Protein AF-A0A0G0SGI6-F1 (afdb_monomer)

Solvent-accessible surface area (backbone atoms only — not comparable to full-atom values): 6645 Å² total; per-residue (Å²): 65,41,88,86,46,52,94,38,41,39,74,42,66,44,71,66,98,74,86,53,69,71,40,43,33,31,28,47,50,97,86,69,44,83,48,65,32,27,25,73,39,76,48,82,52,95,94,36,56,29,28,36,35,28,40,70,64,49,91,60,70,52,91,62,71,43,45,60,88,39,50,63,17,37,62,79,46,77,42,78,56,51,35,47,56,58,53,40,48,71,34,74,69,36,39,51,48,66,54,50,52,60,52,51,52,52,54,50,53,52,53,52,51,65,74,75,106

pLDDT: mean 90.27, std 7.13, range [62.47, 96.94]

Organism: NCBI:txid1618450

Sequence (117 aa):
MEPAIMTGDIIITRPNNKYMVNDVITFKNEENRTVTHRIIESFQKDNLTNFNTKGDANRSEDSDSISINQVIGKVVLVIPKLGFLVAFSKSPPGLILLVLFPAALFILDEIFKIKNA

InterPro domains:
  IPR001733 Peptidase S26B [PTHR10806] (1-107)
  IPR001733 Peptidase S26B [TIGR02228] (1-111)
  IPR019533 Peptidase S26 [cd06530] (1-75)
  IPR036286 LexA/Signal peptidase-like superfamily [SSF51306] (1-81)

Nearest PDB structures (foldseek):
  5j26-assembly1_A  TM=7.223E-01  e=6.411E-02  Homo sapiens
  5in1-assembly1_B  TM=7.435E-01  e=1.451E-01  Oryza sativa
  6my0-assembly2_B  TM=6.265E-01  e=1.451E-01  Homo sapiens
  6bph-assembly1_A-2  TM=7.096E-01  e=4.150E-01  Homo sapiens
  4qqg-assembly2_B  TM=7.145E-01  e=5.890E-01  Homo sapiens

Secondary structure (DSSP, 8-state):
-TTTS-TT-EEEEE--S---TT-EEEEE-TT--EEEEEEEEEEEETTEEEEEEE-TT-SSPPSSPEEGGGEEEEEEEEETTHHHHHHHHTSHHHHHHHHHHHHHHHHHHHHHHHHT-

Structure (mmCIF, N/CA/C/O backbone):
data_AF-A0A0G0SGI6-F1
#
_entry.id   AF-A0A0G0SGI6-F1
#
loop_
_atom_site.group_PDB
_atom_site.id
_atom_site.type_symbol
_atom_site.label_atom_id
_atom_site.label_alt_id
_atom_site.label_comp_id
_atom_site.label_asym_id
_atom_site.label_entity_id
_atom_site.label_seq_id
_atom_site.pdbx_PDB_ins_code
_atom_site.Cartn_x
_atom_site.Cartn_y
_atom_site.Cartn_z
_atom_site.occupancy
_atom_site.B_iso_or_equiv
_atom_site.auth_seq_id
_atom_site.auth_comp_id
_atom_site.auth_asym_id
_atom_site.auth_atom_id
_atom_site.pdbx_PDB_model_num
ATOM 1 N N . MET A 1 1 ? 0.730 -6.784 5.967 1.00 78.75 1 MET A N 1
ATOM 2 C CA . MET A 1 1 ? -0.648 -7.200 5.625 1.00 78.75 1 MET A CA 1
ATOM 3 C C . MET A 1 1 ? -0.676 -8.609 5.032 1.00 78.75 1 MET A C 1
ATOM 5 O O . MET A 1 1 ? -1.562 -8.924 4.246 1.00 78.75 1 MET A O 1
ATOM 9 N N . GLU A 1 2 ? 0.262 -9.484 5.405 1.00 74.94 2 GLU A N 1
ATOM 10 C CA . GLU A 1 2 ? 0.230 -10.866 4.922 1.00 74.94 2 GLU A CA 1
ATOM 11 C C . GLU A 1 2 ? -0.961 -11.611 5.553 1.00 74.94 2 GLU A C 1
ATOM 13 O O . GLU A 1 2 ? -1.255 -11.373 6.725 1.00 74.94 2 GLU A O 1
ATOM 18 N N . PRO A 1 3 ? -1.671 -12.475 4.804 1.00 74.06 3 PRO A N 1
ATOM 19 C CA . PRO A 1 3 ? -1.387 -12.905 3.429 1.00 74.06 3 PRO A CA 1
ATOM 20 C C . PRO A 1 3 ? -2.013 -12.027 2.325 1.00 74.06 3 PRO A C 1
ATOM 22 O O . PRO A 1 3 ? -1.739 -12.260 1.154 1.00 74.06 3 PRO A O 1
ATOM 25 N N . ALA A 1 4 ? -2.859 -11.046 2.657 1.00 79.12 4 ALA A N 1
ATOM 26 C CA . ALA A 1 4 ? -3.630 -10.286 1.666 1.00 79.12 4 ALA A CA 1
ATOM 27 C C . ALA A 1 4 ? -2.780 -9.347 0.788 1.00 79.12 4 ALA A C 1
ATOM 29 O O . ALA A 1 4 ? -3.098 -9.144 -0.381 1.00 79.12 4 ALA A O 1
ATOM 30 N N . ILE A 1 5 ? -1.723 -8.758 1.353 1.00 83.44 5 ILE A N 1
ATOM 31 C CA . ILE A 1 5 ? -0.733 -7.937 0.642 1.00 83.44 5 ILE A CA 1
ATOM 32 C C . ILE A 1 5 ? 0.648 -8.361 1.143 1.00 83.44 5 ILE A C 1
ATOM 3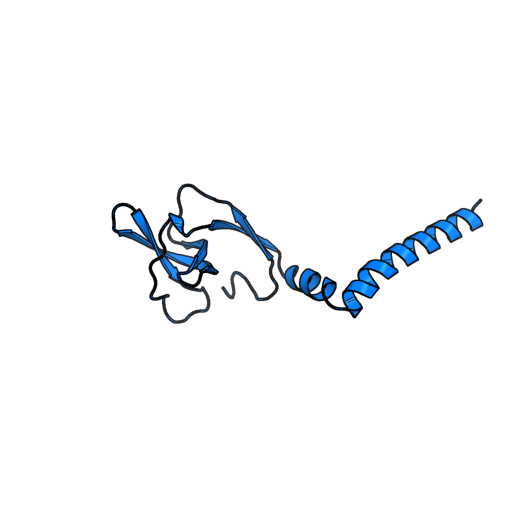4 O O . ILE A 1 5 ? 0.944 -8.230 2.339 1.00 83.44 5 ILE A O 1
ATOM 38 N N . MET A 1 6 ? 1.475 -8.863 0.229 1.00 86.50 6 MET A N 1
ATOM 39 C CA . MET A 1 6 ? 2.804 -9.384 0.525 1.00 86.50 6 MET A CA 1
ATOM 40 C C . MET A 1 6 ? 3.886 -8.319 0.340 1.00 86.50 6 MET A C 1
ATOM 42 O O . MET A 1 6 ? 3.709 -7.306 -0.342 1.00 86.50 6 MET A O 1
ATOM 46 N N . THR A 1 7 ? 5.051 -8.559 0.943 1.00 86.31 7 THR A N 1
ATOM 47 C CA . THR A 1 7 ? 6.234 -7.734 0.678 1.00 86.31 7 THR A CA 1
ATOM 48 C C . THR A 1 7 ? 6.584 -7.773 -0.812 1.00 86.31 7 THR A C 1
ATOM 50 O O . THR A 1 7 ? 6.714 -8.846 -1.398 1.00 86.31 7 THR A O 1
ATOM 53 N N . GLY A 1 8 ? 6.769 -6.596 -1.415 1.00 86.19 8 GLY A N 1
ATOM 54 C CA . GLY A 1 8 ? 7.075 -6.453 -2.841 1.00 86.19 8 GLY A CA 1
ATOM 55 C C . GLY A 1 8 ? 5.851 -6.330 -3.751 1.00 86.19 8 GLY A C 1
ATOM 56 O O . GLY A 1 8 ? 6.019 -6.215 -4.966 1.00 86.19 8 GLY A O 1
ATOM 57 N N . ASP A 1 9 ? 4.643 -6.293 -3.195 1.00 92.19 9 ASP A N 1
ATOM 58 C CA . ASP A 1 9 ? 3.439 -5.931 -3.939 1.00 92.19 9 ASP A CA 1
ATOM 59 C C . ASP A 1 9 ? 3.318 -4.408 -4.078 1.00 92.19 9 ASP A C 1
ATOM 61 O O . ASP A 1 9 ? 3.775 -3.640 -3.229 1.00 92.19 9 ASP A O 1
ATOM 65 N N . ILE A 1 10 ? 2.678 -3.961 -5.158 1.00 92.12 10 ILE A N 1
ATOM 66 C CA . ILE A 1 10 ? 2.238 -2.570 -5.307 1.00 92.12 10 ILE A CA 1
ATOM 67 C C . ILE A 1 10 ? 0.733 -2.526 -5.100 1.00 92.12 1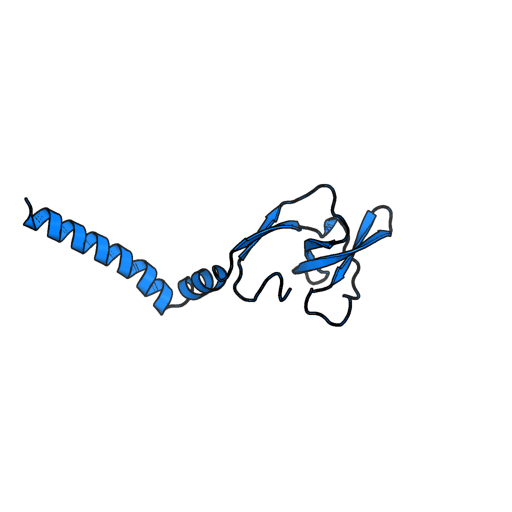0 ILE A C 1
ATOM 69 O O . ILE A 1 10 ? -0.004 -3.309 -5.694 1.00 92.12 10 ILE A O 1
ATOM 73 N N . ILE A 1 11 ? 0.273 -1.580 -4.288 1.00 93.69 11 ILE A N 1
ATOM 74 C CA . ILE A 1 11 ? -1.149 -1.348 -4.048 1.00 93.69 11 ILE A CA 1
ATOM 75 C C . ILE A 1 11 ? -1.588 -0.032 -4.676 1.00 93.69 11 ILE A C 1
ATOM 77 O O . ILE A 1 11 ? -0.854 0.956 -4.661 1.00 93.69 11 ILE A O 1
ATOM 81 N N . ILE A 1 12 ? -2.804 -0.019 -5.212 1.00 94.19 12 ILE A N 1
ATOM 82 C CA . ILE A 1 12 ? -3.466 1.197 -5.678 1.00 94.19 12 ILE A CA 1
ATOM 83 C C . ILE A 1 12 ? -4.559 1.536 -4.682 1.00 94.19 12 ILE A C 1
ATOM 85 O O . ILE A 1 12 ? -5.416 0.702 -4.371 1.00 94.19 12 ILE A O 1
ATOM 89 N N . THR A 1 13 ? -4.537 2.774 -4.206 1.00 95.44 13 THR A N 1
ATOM 90 C CA . THR A 1 13 ? -5.534 3.309 -3.286 1.00 95.44 13 THR A CA 1
ATOM 91 C C . THR A 1 13 ? -6.385 4.363 -3.974 1.00 95.44 13 THR A C 1
ATOM 93 O O . THR A 1 13 ? -5.941 5.057 -4.890 1.00 95.44 13 THR A O 1
ATOM 96 N N . ARG A 1 14 ? -7.642 4.475 -3.545 1.00 95.50 14 ARG A N 1
ATOM 97 C CA . ARG A 1 14 ? -8.567 5.511 -3.999 1.00 95.50 14 ARG A CA 1
ATOM 98 C C . ARG A 1 14 ? -9.221 6.183 -2.788 1.00 95.50 14 ARG A C 1
ATOM 100 O O . ARG A 1 14 ? -9.743 5.459 -1.934 1.00 95.50 14 ARG A O 1
ATOM 107 N N . PRO A 1 15 ? -9.227 7.526 -2.706 1.00 95.31 15 PRO A N 1
ATOM 108 C CA . PRO A 1 15 ? -9.996 8.241 -1.694 1.00 95.31 15 PRO A CA 1
ATOM 109 C C . PRO A 1 15 ? -11.480 7.873 -1.765 1.00 95.31 15 PRO A C 1
ATOM 111 O O . PRO A 1 15 ? -12.038 7.713 -2.852 1.00 95.31 15 PRO A O 1
ATOM 114 N N . ASN A 1 16 ? -12.120 7.737 -0.608 1.00 92.19 16 ASN A N 1
ATOM 115 C CA . ASN A 1 16 ? -13.547 7.467 -0.494 1.00 92.19 16 ASN A CA 1
ATOM 116 C C . ASN A 1 16 ? -14.163 8.333 0.614 1.00 92.19 16 ASN A C 1
ATOM 118 O O . ASN A 1 16 ? -13.489 8.696 1.574 1.00 92.19 16 ASN A O 1
ATOM 122 N N . ASN A 1 17 ? -15.455 8.637 0.492 1.00 86.19 17 ASN A N 1
ATOM 123 C CA . ASN A 1 17 ? -16.197 9.432 1.476 1.00 86.19 17 ASN A CA 1
ATOM 124 C C . ASN A 1 17 ? -16.638 8.596 2.683 1.00 86.19 17 ASN A C 1
ATOM 126 O O . ASN A 1 17 ? -16.988 9.144 3.725 1.00 86.19 17 ASN A O 1
ATOM 130 N N . LYS A 1 18 ? -16.684 7.270 2.526 1.00 89.38 18 LYS A N 1
ATOM 131 C CA . LYS A 1 18 ? -17.060 6.328 3.579 1.00 89.38 18 LYS A CA 1
ATOM 132 C C . LYS A 1 18 ? -16.115 5.137 3.559 1.00 89.38 18 LYS A C 1
ATOM 134 O O . LYS A 1 18 ? -15.835 4.587 2.494 1.00 89.38 18 LYS A O 1
ATOM 139 N N . TYR A 1 19 ? -15.687 4.727 4.742 1.00 93.81 19 TYR A N 1
ATOM 140 C CA . TYR A 1 19 ? -14.919 3.509 4.969 1.00 93.81 19 TYR A CA 1
ATOM 141 C C . TYR A 1 19 ? -15.682 2.649 5.966 1.00 93.81 19 TYR A C 1
ATOM 143 O O . TYR A 1 19 ? -16.330 3.175 6.873 1.00 93.81 19 TYR A O 1
ATOM 151 N N . MET A 1 20 ? -15.653 1.341 5.759 1.00 93.38 20 MET A N 1
ATOM 152 C CA . MET A 1 20 ? -16.399 0.380 6.564 1.00 93.38 20 MET A CA 1
ATOM 153 C C . MET A 1 20 ? -15.447 -0.591 7.250 1.00 93.38 20 MET A C 1
ATOM 155 O O . MET A 1 20 ? -14.313 -0.792 6.814 1.00 93.38 20 MET A O 1
ATOM 159 N N . VAL A 1 21 ? -15.933 -1.234 8.310 1.00 94.25 21 VAL A N 1
ATOM 160 C CA . VAL A 1 21 ? -15.239 -2.370 8.923 1.00 94.25 21 VAL A CA 1
ATOM 161 C C . VAL A 1 21 ? -14.917 -3.412 7.844 1.00 94.25 21 VAL A C 1
ATOM 163 O O . VAL A 1 21 ? -15.723 -3.655 6.946 1.00 94.25 21 VAL A O 1
ATOM 166 N N . ASN A 1 22 ? -13.730 -4.010 7.941 1.00 92.88 22 ASN A N 1
ATOM 167 C CA . ASN A 1 22 ? -13.072 -4.892 6.973 1.00 92.88 22 ASN A CA 1
ATOM 168 C C . ASN A 1 22 ? -12.447 -4.230 5.738 1.00 92.88 22 ASN A C 1
ATOM 170 O O . ASN A 1 22 ? -11.747 -4.928 4.993 1.00 92.88 22 ASN A O 1
ATOM 174 N N . ASP A 1 23 ? -12.610 -2.921 5.525 1.00 94.19 23 ASP A N 1
ATOM 175 C CA . ASP A 1 23 ? -11.873 -2.226 4.469 1.00 94.19 23 ASP A CA 1
ATOM 176 C C . ASP A 1 23 ? -10.373 -2.188 4.781 1.00 94.19 23 ASP A C 1
ATOM 178 O O . ASP A 1 23 ? -9.962 -1.953 5.917 1.00 94.19 23 ASP A O 1
ATOM 182 N N . VAL A 1 24 ? -9.545 -2.385 3.754 1.00 94.50 24 VAL A N 1
ATOM 183 C CA . VAL A 1 24 ? -8.102 -2.139 3.837 1.00 94.50 24 VAL A CA 1
ATOM 184 C C . VAL A 1 24 ? -7.838 -0.710 3.396 1.00 94.50 24 VAL A C 1
ATOM 186 O O . VAL A 1 24 ? -8.139 -0.340 2.257 1.00 94.50 24 VAL A O 1
ATOM 189 N N . ILE A 1 25 ? -7.282 0.090 4.294 1.00 95.19 25 ILE A N 1
ATOM 190 C CA . ILE A 1 25 ? -7.026 1.508 4.074 1.00 95.19 25 ILE A CA 1
ATOM 191 C C . ILE A 1 25 ? -5.548 1.821 4.227 1.00 95.19 25 ILE A C 1
ATOM 193 O O . ILE A 1 25 ? -4.841 1.203 5.020 1.00 95.19 25 ILE A O 1
ATOM 197 N N . THR A 1 26 ? -5.102 2.819 3.477 1.00 95.12 26 THR A N 1
ATOM 198 C CA . THR A 1 26 ? -3.796 3.441 3.647 1.00 95.12 26 THR A CA 1
ATOM 199 C C . THR A 1 26 ? -3.992 4.797 4.305 1.00 95.12 26 THR A C 1
ATOM 201 O O . THR A 1 26 ? -4.841 5.581 3.877 1.00 95.12 26 THR A O 1
ATOM 204 N N . PHE A 1 27 ? -3.218 5.080 5.343 1.00 94.12 27 PHE A N 1
ATOM 205 C CA . PHE A 1 27 ? -3.315 6.298 6.140 1.00 94.12 27 PHE A CA 1
ATOM 206 C C . PHE A 1 27 ? -1.931 6.760 6.596 1.00 94.12 27 PHE A C 1
ATOM 208 O O . PHE A 1 27 ? -0.928 6.062 6.411 1.00 94.12 27 PHE A O 1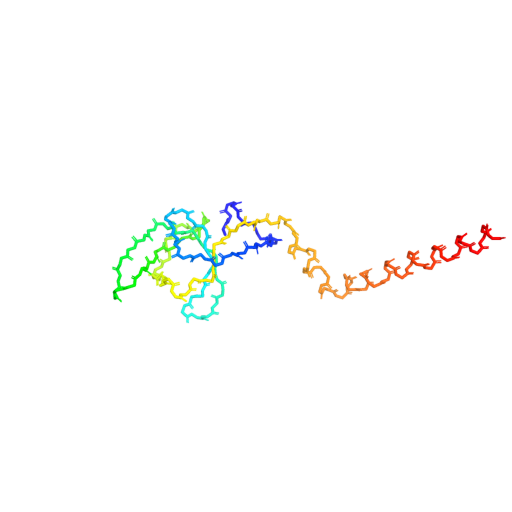
ATOM 215 N N . LYS A 1 28 ? -1.879 7.956 7.181 1.00 93.44 28 LYS A N 1
ATOM 216 C CA . LYS A 1 28 ? -0.687 8.473 7.857 1.00 93.44 28 LYS A CA 1
ATOM 217 C C . LYS A 1 28 ? -0.825 8.336 9.368 1.00 93.44 28 LYS A C 1
ATOM 219 O O . LYS A 1 28 ? -1.774 8.872 9.936 1.00 93.44 28 LYS A O 1
ATOM 224 N N . ASN A 1 29 ? 0.110 7.637 10.005 1.00 89.06 29 ASN A N 1
ATOM 225 C CA . ASN A 1 29 ? 0.161 7.568 11.467 1.00 89.06 29 ASN A CA 1
ATOM 226 C C . ASN A 1 29 ? 0.670 8.895 12.072 1.00 89.06 29 ASN A C 1
ATOM 228 O O . ASN A 1 29 ? 1.009 9.831 11.340 1.00 89.06 29 ASN A O 1
ATOM 232 N N . GLU A 1 30 ? 0.746 8.978 13.401 1.00 86.25 30 GLU A N 1
ATOM 233 C CA . GLU A 1 30 ? 1.222 10.179 14.110 1.00 86.25 30 GLU A CA 1
ATOM 234 C C . GLU A 1 30 ? 2.669 10.561 13.748 1.00 86.25 30 GLU A C 1
ATOM 236 O O . GLU A 1 30 ? 3.013 11.738 13.679 1.00 86.25 30 GLU A O 1
ATOM 241 N N . GLU A 1 31 ? 3.503 9.578 13.399 1.00 88.50 31 GLU A N 1
ATOM 242 C CA . GLU A 1 31 ? 4.877 9.779 12.920 1.00 88.50 31 GLU A CA 1
ATOM 243 C C . GLU A 1 31 ? 4.957 10.173 11.429 1.00 88.50 31 GLU A C 1
ATOM 245 O O . GLU A 1 31 ? 6.039 10.168 10.837 1.00 88.50 31 GLU A O 1
ATOM 250 N N . ASN A 1 32 ? 3.821 10.481 10.787 1.00 87.69 32 ASN A N 1
ATOM 251 C CA . ASN A 1 32 ? 3.707 10.827 9.365 1.00 87.69 32 ASN A CA 1
ATOM 252 C C . ASN A 1 32 ? 4.224 9.722 8.413 1.00 87.69 32 ASN A C 1
ATOM 254 O O . ASN A 1 32 ? 4.551 9.980 7.249 1.00 87.69 32 ASN A O 1
ATOM 258 N N . ARG A 1 33 ? 4.274 8.469 8.881 1.00 90.31 33 ARG A N 1
ATOM 259 C CA . ARG A 1 33 ? 4.593 7.287 8.073 1.00 90.31 33 ARG A CA 1
ATOM 260 C C . ARG A 1 33 ? 3.336 6.790 7.372 1.00 90.31 33 ARG A C 1
ATOM 262 O O . ARG A 1 33 ? 2.241 6.808 7.929 1.00 90.31 33 ARG A O 1
ATOM 269 N N . THR A 1 34 ? 3.501 6.338 6.132 1.00 92.06 34 THR A N 1
ATOM 270 C CA . THR A 1 34 ? 2.404 5.750 5.351 1.00 92.06 34 THR A CA 1
ATOM 271 C C . THR A 1 34 ? 2.245 4.285 5.734 1.00 92.06 34 THR A C 1
ATOM 273 O O . THR A 1 34 ? 3.161 3.491 5.525 1.00 92.06 34 THR A O 1
ATOM 276 N N . VAL A 1 35 ? 1.087 3.937 6.286 1.00 91.69 35 VAL A N 1
ATOM 277 C CA . VAL A 1 35 ? 0.765 2.598 6.795 1.00 91.69 35 VAL A CA 1
ATOM 278 C C . VAL A 1 35 ? -0.497 2.097 6.102 1.00 91.69 35 VAL A C 1
ATOM 280 O O . VAL A 1 35 ? -1.363 2.890 5.740 1.00 91.69 35 VAL A O 1
ATOM 283 N N . THR A 1 36 ? -0.592 0.788 5.864 1.00 92.94 36 THR A N 1
ATOM 284 C CA . THR A 1 36 ? -1.776 0.163 5.257 1.00 92.94 36 THR A CA 1
ATOM 285 C C . THR A 1 36 ? -2.260 -0.974 6.132 1.00 92.94 36 THR A C 1
ATOM 287 O O . THR A 1 36 ? -1.558 -1.976 6.210 1.00 92.94 36 THR A O 1
ATOM 290 N N . HIS A 1 37 ? -3.442 -0.839 6.734 1.00 93.56 37 HIS A N 1
ATOM 291 C CA . HIS A 1 37 ? -4.045 -1.827 7.636 1.00 93.56 37 HIS A CA 1
ATOM 292 C C . HIS A 1 37 ? -5.543 -2.012 7.366 1.00 93.56 37 HIS A C 1
ATOM 294 O O . HIS A 1 37 ? -6.150 -1.265 6.593 1.00 93.56 37 HIS A O 1
ATOM 300 N N . ARG A 1 38 ? -6.140 -3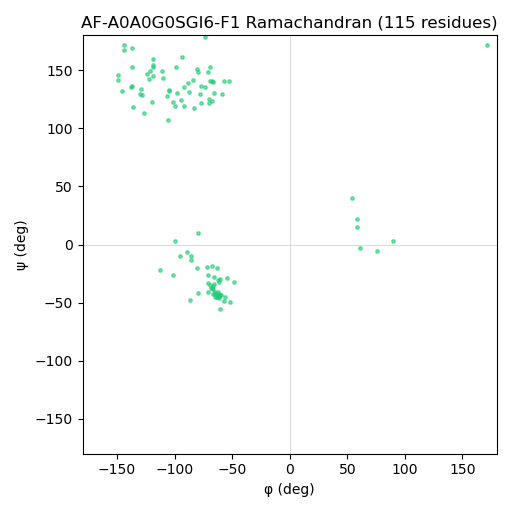.038 7.980 1.00 93.81 38 ARG A N 1
ATOM 301 C CA . ARG A 1 38 ? -7.576 -3.313 7.894 1.00 93.81 38 ARG A CA 1
ATOM 302 C C . ARG A 1 38 ? -8.321 -2.643 9.037 1.00 93.81 38 ARG A C 1
ATOM 304 O O . ARG A 1 38 ? -7.888 -2.732 10.182 1.00 93.81 38 ARG A O 1
ATOM 311 N N . ILE A 1 39 ? -9.450 -2.015 8.730 1.00 94.25 39 ILE A N 1
ATOM 312 C CA . ILE A 1 39 ? -10.368 -1.478 9.737 1.00 94.25 39 ILE A CA 1
ATOM 313 C C . ILE A 1 39 ? -11.033 -2.649 10.457 1.00 94.25 39 ILE A C 1
ATOM 315 O O . ILE A 1 39 ? -11.710 -3.460 9.824 1.00 94.25 39 ILE A O 1
ATOM 319 N N . ILE A 1 40 ? -10.864 -2.715 11.772 1.00 94.06 40 ILE A N 1
ATOM 320 C CA . ILE A 1 40 ? -11.522 -3.709 12.633 1.00 94.06 40 ILE A CA 1
ATOM 321 C C . ILE A 1 40 ? -12.719 -3.114 13.374 1.00 94.06 40 ILE A C 1
ATOM 323 O O . ILE A 1 40 ? -13.678 -3.822 13.664 1.00 94.06 40 ILE A O 1
ATOM 327 N N . GLU A 1 41 ? -12.703 -1.802 13.606 1.00 93.25 41 GLU A N 1
ATOM 328 C CA . GLU A 1 41 ? -13.757 -1.087 14.312 1.00 93.25 41 GLU A CA 1
ATOM 329 C C . GLU A 1 41 ? -13.870 0.345 13.786 1.00 93.25 41 GLU A C 1
ATOM 331 O O . GLU A 1 41 ? -12.874 0.969 13.414 1.00 93.25 41 GLU A O 1
ATOM 336 N N . SER A 1 42 ? -15.094 0.872 13.766 1.00 93.69 42 SER A N 1
ATOM 337 C CA . SER A 1 42 ? -15.384 2.269 13.443 1.00 93.69 42 SER A CA 1
ATOM 338 C C . SER A 1 42 ? -16.247 2.881 14.539 1.00 93.69 42 SER A C 1
ATOM 340 O O . SER A 1 42 ? -17.304 2.333 14.855 1.00 93.69 42 SER A O 1
ATOM 342 N N . PHE A 1 43 ? -15.845 4.031 15.067 1.00 93.19 43 PHE A N 1
ATOM 343 C CA . PHE A 1 43 ? -16.557 4.725 16.138 1.00 93.19 43 PHE A CA 1
ATOM 344 C C . PHE A 1 43 ? -16.485 6.244 15.956 1.00 93.19 43 PHE A C 1
ATOM 346 O O . PHE A 1 43 ? -15.741 6.765 15.125 1.00 93.19 43 PHE A O 1
ATOM 353 N N . GLN A 1 44 ? -17.306 6.970 16.710 1.00 93.25 44 GLN A N 1
ATOM 354 C CA . GLN A 1 44 ? -17.298 8.432 16.728 1.00 93.25 44 GLN A CA 1
ATOM 355 C C . GLN A 1 44 ? -16.487 8.925 17.925 1.00 93.25 44 GLN A C 1
ATOM 357 O O . GLN A 1 44 ? -16.718 8.492 19.052 1.00 93.25 44 GLN A O 1
ATOM 362 N N . LYS A 1 45 ? -15.555 9.844 17.680 1.00 90.25 45 LYS A N 1
ATOM 363 C CA . LYS A 1 45 ? -14.758 10.528 18.704 1.00 90.25 45 LYS A CA 1
ATOM 364 C C . LYS A 1 45 ? -14.495 11.952 18.222 1.00 90.25 45 LYS A C 1
ATOM 366 O O . LYS A 1 45 ? -14.157 12.149 17.060 1.00 90.25 45 LYS A O 1
ATOM 371 N N . ASP A 1 46 ? -14.714 12.940 19.085 1.00 87.69 46 ASP A N 1
ATOM 372 C CA . ASP A 1 46 ? -14.528 14.365 18.766 1.00 87.69 46 ASP A CA 1
ATOM 373 C C . ASP A 1 46 ? -15.307 14.833 17.515 1.00 87.69 46 ASP A C 1
ATOM 375 O O . ASP A 1 46 ? -14.798 15.586 16.689 1.00 87.69 46 ASP A O 1
ATOM 379 N N . ASN A 1 47 ? -16.552 14.359 17.350 1.00 89.50 47 ASN A N 1
ATOM 380 C CA . ASN A 1 47 ? -17.405 14.582 16.167 1.00 89.50 47 ASN A CA 1
ATOM 381 C C . ASN A 1 47 ? -16.808 14.102 14.827 1.00 89.50 47 ASN A C 1
ATOM 383 O O . ASN A 1 47 ? -17.304 14.470 13.760 1.00 89.50 47 ASN A O 1
ATOM 387 N N . LEU A 1 48 ? -15.767 13.270 14.868 1.00 89.50 48 LEU A N 1
ATOM 388 C CA . LEU A 1 48 ? -15.147 12.660 13.702 1.00 89.50 48 LEU A CA 1
ATOM 389 C C . LEU A 1 48 ? -15.247 11.137 13.771 1.00 89.50 48 LEU A C 1
ATOM 391 O O . LEU A 1 48 ? -15.121 10.510 14.829 1.00 89.50 48 LEU A O 1
ATOM 395 N N . THR A 1 49 ? -15.409 10.520 12.602 1.00 91.94 49 THR A N 1
ATOM 396 C CA . THR A 1 49 ? -15.275 9.071 12.485 1.00 91.94 49 THR A CA 1
ATOM 397 C C . THR A 1 49 ? -13.811 8.696 12.669 1.00 91.94 49 THR A C 1
ATOM 399 O O . THR A 1 49 ? -12.930 9.208 11.974 1.00 91.94 49 THR A O 1
ATOM 402 N N . ASN A 1 50 ? -13.575 7.804 13.619 1.00 93.62 50 ASN A N 1
ATOM 403 C CA . ASN A 1 50 ? -12.282 7.229 13.931 1.00 93.62 50 ASN A CA 1
ATOM 404 C C . ASN A 1 50 ? -12.341 5.716 13.715 1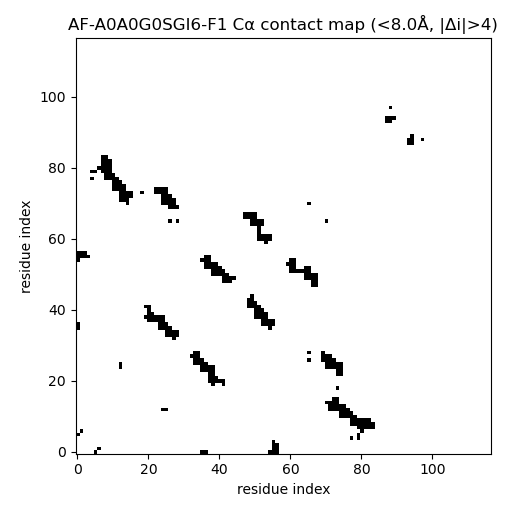.00 93.62 50 ASN A C 1
ATOM 406 O O . ASN A 1 50 ? -13.408 5.097 13.779 1.00 93.62 50 ASN A O 1
ATOM 410 N N . PHE A 1 51 ? -11.182 5.137 13.437 1.00 93.44 51 PHE A N 1
ATOM 411 C CA . PHE A 1 51 ? -11.028 3.734 13.104 1.00 93.44 51 PHE A CA 1
ATOM 412 C C . PHE A 1 51 ? -9.938 3.114 13.964 1.00 93.44 51 PHE A C 1
ATOM 414 O O . PHE A 1 51 ? -8.840 3.662 14.048 1.00 93.44 51 PHE A O 1
ATOM 421 N N . ASN A 1 52 ? -10.218 1.943 14.530 1.00 93.12 52 ASN A N 1
ATOM 422 C CA . ASN A 1 52 ? -9.153 1.061 14.990 1.00 93.12 52 ASN A CA 1
ATOM 423 C C . ASN A 1 52 ? -8.749 0.185 13.811 1.00 93.12 52 ASN A C 1
ATOM 425 O O . ASN A 1 52 ? -9.598 -0.378 13.103 1.00 93.12 52 ASN A O 1
ATOM 429 N N . THR A 1 53 ? -7.445 0.102 13.574 1.00 92.12 53 THR A N 1
ATOM 430 C CA . THR A 1 53 ? -6.891 -0.680 12.475 1.00 92.12 53 THR A CA 1
ATOM 431 C C . THR A 1 53 ? -5.988 -1.778 12.994 1.00 92.12 53 THR A C 1
ATOM 433 O O . THR A 1 53 ? -5.390 -1.669 14.060 1.00 92.12 53 THR A O 1
ATOM 436 N N . LYS A 1 54 ? -5.886 -2.854 12.223 1.00 89.75 54 LYS A N 1
ATOM 437 C CA . LYS A 1 54 ? -4.999 -3.967 12.523 1.00 89.75 54 LYS A CA 1
ATOM 438 C C . LYS A 1 54 ? -4.316 -4.442 11.253 1.00 89.75 54 LYS A C 1
ATOM 440 O O . LYS A 1 54 ? -4.952 -4.607 10.208 1.00 89.75 54 LYS A O 1
ATOM 445 N N . GLY A 1 55 ? -3.013 -4.684 11.343 1.00 85.94 55 GLY A N 1
ATOM 446 C CA . GLY A 1 55 ? -2.296 -5.412 10.306 1.00 85.94 55 GLY A CA 1
ATOM 447 C C . GLY A 1 55 ? -2.775 -6.864 10.234 1.00 85.94 55 GLY A C 1
ATOM 448 O O . GLY A 1 55 ? -2.786 -7.541 11.253 1.00 85.94 55 GLY A O 1
ATOM 449 N N . ASP A 1 56 ? -3.108 -7.375 9.045 1.00 81.88 56 ASP A N 1
ATOM 450 C CA . ASP A 1 56 ? -3.633 -8.747 8.869 1.00 81.88 56 ASP A CA 1
ATOM 451 C C . ASP A 1 56 ? -2.732 -9.845 9.480 1.00 81.88 56 ASP A C 1
ATOM 453 O O . ASP A 1 56 ? -3.227 -10.874 9.931 1.00 81.88 56 ASP A O 1
ATOM 457 N N . ALA A 1 57 ? -1.417 -9.601 9.543 1.00 75.50 57 ALA A N 1
ATOM 458 C CA . ALA A 1 57 ? -0.429 -10.504 10.140 1.00 75.50 57 ALA A CA 1
ATOM 459 C C . ALA A 1 57 ? -0.090 -10.179 11.609 1.00 75.50 57 ALA A C 1
ATOM 461 O O . ALA A 1 57 ? 0.615 -10.948 12.266 1.00 75.50 57 ALA A O 1
ATOM 462 N N . ASN A 1 58 ? -0.539 -9.034 12.132 1.00 78.00 58 ASN A N 1
ATOM 463 C CA . ASN A 1 58 ? -0.215 -8.609 13.489 1.00 78.00 58 ASN A CA 1
ATOM 464 C C . ASN A 1 58 ? -1.072 -9.387 14.492 1.00 78.00 58 ASN A C 1
ATOM 466 O O . ASN A 1 58 ? -2.276 -9.562 14.316 1.00 78.00 58 ASN A O 1
ATOM 470 N N . ARG A 1 59 ? -0.455 -9.847 15.585 1.00 62.47 59 ARG A N 1
ATOM 471 C CA . ARG A 1 59 ? -1.184 -10.530 16.667 1.00 62.47 59 ARG A CA 1
ATOM 472 C C . ARG A 1 59 ? -2.055 -9.552 17.457 1.00 62.47 59 ARG A C 1
ATOM 474 O O . ARG A 1 59 ? -3.209 -9.870 17.746 1.00 62.47 59 ARG A O 1
ATOM 481 N N . SER A 1 60 ? -1.530 -8.360 17.717 1.00 65.25 60 SER A N 1
ATOM 482 C CA . SER A 1 60 ? -2.191 -7.290 18.467 1.00 65.25 60 SER A CA 1
ATOM 483 C C . SER A 1 60 ? -2.823 -6.257 17.537 1.00 65.25 60 SER A C 1
ATOM 485 O O . SER A 1 60 ? -2.392 -6.100 16.394 1.00 65.25 60 SER A O 1
ATOM 487 N N . GLU A 1 61 ? -3.867 -5.595 18.025 1.00 73.12 61 GLU A N 1
ATOM 488 C CA . GLU 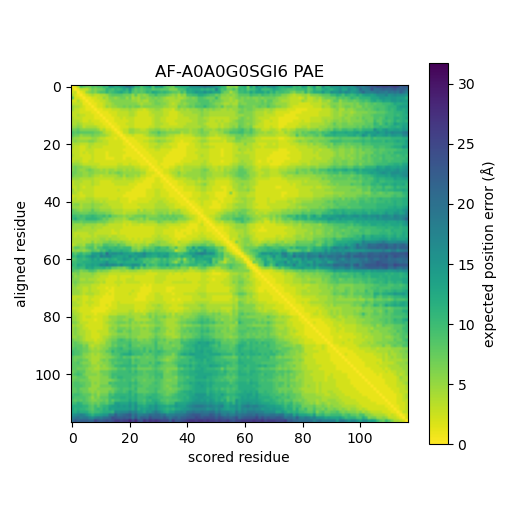A 1 61 ? -4.434 -4.388 17.413 1.00 73.12 61 GLU A CA 1
ATOM 489 C C . GLU A 1 61 ? -3.453 -3.226 17.574 1.00 73.12 61 GLU A C 1
ATOM 491 O O . GLU A 1 61 ? -2.646 -3.232 18.510 1.00 73.12 61 GLU A O 1
ATOM 496 N N . ASP A 1 62 ? -3.491 -2.257 16.659 1.00 70.12 62 ASP A N 1
ATOM 497 C CA . ASP A 1 62 ? -2.698 -1.047 16.845 1.00 70.12 62 ASP A CA 1
ATOM 498 C C . ASP A 1 62 ? -3.354 -0.190 17.933 1.00 70.12 62 ASP A C 1
ATOM 500 O O . ASP A 1 62 ? -4.571 -0.012 17.945 1.00 70.12 62 ASP A O 1
ATOM 504 N N . SER A 1 63 ? -2.546 0.343 18.848 1.00 67.25 63 SER A N 1
ATOM 505 C CA . SER A 1 63 ? -3.026 1.157 19.972 1.00 67.25 63 SER A CA 1
ATOM 506 C C . SER A 1 63 ? -3.606 2.508 19.539 1.00 67.25 63 SER A C 1
ATOM 508 O O . SER A 1 63 ? -4.327 3.145 20.309 1.00 67.25 63 SER A O 1
ATOM 510 N N . ASP A 1 64 ? -3.278 2.950 18.324 1.00 78.00 64 ASP A N 1
ATOM 511 C CA . ASP A 1 64 ? -3.588 4.286 17.835 1.00 78.00 64 ASP A CA 1
ATOM 512 C C . ASP A 1 64 ? -4.896 4.286 17.037 1.00 78.00 64 ASP A C 1
ATOM 514 O O . ASP A 1 64 ? -5.052 3.575 16.041 1.00 78.00 64 ASP A O 1
ATOM 518 N N . SER A 1 65 ? -5.833 5.140 17.448 1.00 88.69 65 SER A N 1
ATOM 519 C CA . SER A 1 65 ? -7.059 5.397 16.693 1.00 88.69 65 SER A CA 1
ATOM 520 C C . SER A 1 65 ? -6.778 6.330 15.516 1.00 88.69 65 SER A C 1
ATOM 522 O O . SER A 1 65 ? -6.236 7.418 15.710 1.00 88.69 65 SER A O 1
ATOM 524 N N . ILE A 1 66 ? -7.208 5.953 14.315 1.00 92.31 66 ILE A N 1
ATOM 525 C CA . ILE A 1 66 ? -6.981 6.716 13.085 1.00 92.31 66 ILE A CA 1
ATOM 526 C C . ILE A 1 66 ? -8.227 7.524 12.729 1.00 92.31 66 ILE A C 1
ATOM 528 O O . ILE A 1 66 ? -9.290 6.964 12.457 1.00 92.31 66 ILE A O 1
ATOM 532 N N . SER A 1 67 ? -8.098 8.847 12.679 1.00 92.81 67 SER A N 1
ATOM 533 C CA . SER A 1 67 ? -9.166 9.736 12.220 1.00 92.81 67 SER A CA 1
ATOM 534 C C . SER A 1 67 ? -9.384 9.605 10.713 1.00 92.81 67 SER A C 1
ATOM 536 O O . SER A 1 67 ? -8.437 9.429 9.945 1.00 92.81 67 SER A O 1
ATOM 538 N N . ILE A 1 68 ? -10.623 9.799 10.255 1.00 92.62 68 ILE A N 1
ATOM 539 C CA . ILE A 1 68 ? -10.974 9.887 8.829 1.00 92.62 68 ILE A CA 1
ATOM 540 C C . ILE A 1 68 ? -10.073 10.849 8.035 1.00 92.62 68 ILE A C 1
ATOM 542 O O . ILE A 1 68 ? -9.759 10.580 6.878 1.00 92.62 68 ILE A O 1
ATOM 546 N N . ASN A 1 69 ? -9.593 11.924 8.664 1.00 92.44 69 ASN A N 1
ATOM 547 C CA . ASN A 1 69 ? -8.728 12.921 8.026 1.00 92.44 69 ASN A CA 1
ATOM 548 C C . ASN A 1 69 ? -7.299 12.415 7.765 1.00 92.44 69 ASN A C 1
ATOM 550 O O . ASN A 1 69 ? -6.583 12.983 6.944 1.00 92.44 69 ASN A O 1
ATOM 554 N N . GLN A 1 70 ? -6.869 11.360 8.460 1.00 93.56 70 GLN A N 1
ATOM 555 C CA . GLN A 1 70 ? -5.562 10.729 8.260 1.00 93.56 70 GLN A CA 1
ATOM 556 C C . GLN A 1 70 ? -5.589 9.683 7.139 1.00 93.56 70 GLN A C 1
ATOM 558 O O . GLN A 1 70 ? -4.530 9.235 6.687 1.00 93.56 70 GLN A O 1
ATOM 563 N N . VAL A 1 71 ? -6.782 9.285 6.684 1.00 95.06 71 VAL A N 1
ATOM 564 C CA . VAL A 1 71 ? -6.960 8.262 5.655 1.00 95.06 71 VAL A CA 1
ATOM 565 C C . VAL A 1 71 ? -6.658 8.844 4.276 1.00 95.06 71 VAL A C 1
ATOM 567 O O . VAL A 1 71 ? -7.297 9.786 3.820 1.00 95.06 71 VAL A O 1
ATOM 570 N N . ILE A 1 72 ? -5.692 8.240 3.583 1.00 95.88 72 ILE A N 1
ATOM 571 C CA . ILE A 1 72 ? -5.325 8.589 2.205 1.00 95.88 72 ILE A CA 1
ATOM 572 C C . ILE A 1 72 ? -6.314 7.949 1.223 1.00 95.88 72 ILE A C 1
ATOM 574 O O . ILE A 1 72 ? -6.729 8.574 0.248 1.00 95.88 72 ILE A O 1
ATOM 578 N N . GLY A 1 73 ? -6.697 6.692 1.461 1.00 96.12 73 GLY A N 1
ATOM 579 C CA . GLY A 1 73 ? -7.654 5.996 0.609 1.00 96.12 73 GLY A CA 1
ATOM 580 C C . GLY A 1 73 ? -7.811 4.515 0.925 1.00 96.12 73 GLY A C 1
ATOM 581 O O . GLY A 1 73 ? -7.046 3.934 1.693 1.00 96.12 73 GLY A O 1
ATOM 582 N N . LYS A 1 74 ? -8.800 3.892 0.283 1.00 96.25 74 LYS A N 1
ATOM 583 C CA . LYS A 1 74 ? -9.063 2.450 0.344 1.00 96.25 74 LYS A CA 1
ATOM 584 C C . LYS A 1 74 ? -8.270 1.738 -0.742 1.00 96.25 74 LYS A C 1
ATOM 586 O O . LYS A 1 74 ? -8.213 2.223 -1.872 1.00 96.25 74 LYS A O 1
ATOM 591 N N . VAL A 1 75 ? -7.697 0.581 -0.426 1.00 94.88 75 VAL A N 1
ATOM 592 C CA . VAL A 1 75 ? -7.038 -0.279 -1.414 1.00 94.88 75 VAL A CA 1
ATOM 593 C C . VAL A 1 75 ? -8.084 -0.838 -2.379 1.00 94.88 75 VAL A C 1
ATOM 595 O O . VAL A 1 75 ? -9.059 -1.459 -1.962 1.00 94.88 75 VAL A O 1
ATOM 598 N N . VAL A 1 76 ? -7.882 -0.601 -3.676 1.00 95.31 76 VAL A N 1
ATOM 599 C CA . VAL A 1 76 ? -8.776 -1.060 -4.755 1.00 95.31 76 VAL A CA 1
ATOM 600 C C . VAL A 1 76 ? -8.133 -2.110 -5.656 1.00 95.31 76 VAL A C 1
ATOM 602 O O . VAL A 1 76 ? -8.849 -2.860 -6.312 1.00 95.31 76 VAL A O 1
ATOM 605 N N . LEU A 1 77 ? -6.800 -2.171 -5.697 1.00 93.62 77 LEU A N 1
ATOM 606 C CA . LEU A 1 77 ? -6.057 -3.149 -6.485 1.00 93.62 77 LEU A CA 1
ATOM 607 C C . LEU A 1 77 ? -4.735 -3.491 -5.798 1.00 93.62 77 LEU A C 1
ATOM 609 O O . LEU A 1 77 ? -4.062 -2.603 -5.273 1.00 93.62 77 LEU A O 1
ATOM 613 N N . VAL A 1 78 ? -4.355 -4.765 -5.861 1.00 93.50 78 VAL A N 1
ATOM 614 C CA . VAL A 1 78 ? -3.047 -5.274 -5.440 1.00 93.50 78 VAL A CA 1
ATOM 615 C C . VAL A 1 78 ? -2.395 -5.914 -6.658 1.00 93.50 78 VAL A C 1
ATOM 617 O O . VAL A 1 78 ? -2.977 -6.804 -7.277 1.00 93.50 78 VAL A O 1
ATOM 620 N N . ILE A 1 79 ? -1.211 -5.439 -7.026 1.00 93.38 79 ILE A N 1
ATOM 621 C CA . ILE A 1 79 ? -0.422 -5.985 -8.126 1.00 93.38 79 ILE A CA 1
ATOM 622 C C . ILE A 1 79 ? 0.741 -6.767 -7.512 1.00 93.38 79 ILE A C 1
ATOM 624 O O . ILE A 1 79 ? 1.676 -6.149 -6.981 1.00 93.38 79 ILE A O 1
A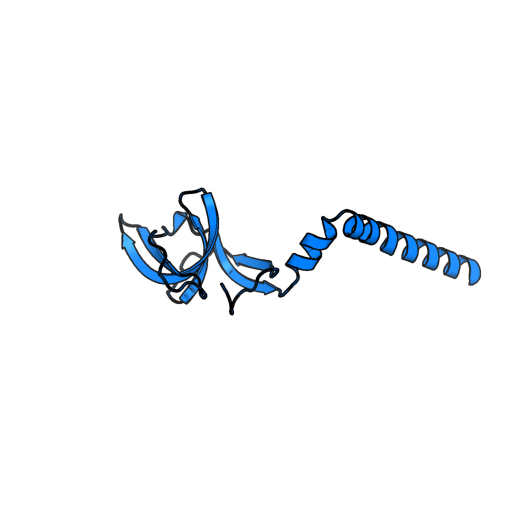TOM 628 N N . PRO A 1 80 ? 0.697 -8.109 -7.564 1.00 91.50 80 PRO A N 1
ATOM 629 C CA . PRO A 1 80 ? 1.668 -8.927 -6.869 1.00 91.50 80 PRO A CA 1
ATOM 630 C C . PRO A 1 80 ? 3.061 -8.780 -7.482 1.00 91.50 80 PRO A C 1
ATOM 632 O O . PRO A 1 80 ? 3.205 -8.727 -8.706 1.00 91.50 80 PRO A O 1
ATOM 635 N N . LYS A 1 81 ? 4.097 -8.749 -6.637 1.00 89.69 81 LYS A N 1
ATOM 636 C CA . LYS A 1 81 ? 5.529 -8.769 -7.010 1.00 89.69 81 LYS A CA 1
ATOM 637 C C . LYS A 1 81 ? 6.042 -7.606 -7.875 1.00 89.69 81 LYS A C 1
ATOM 639 O O . LYS A 1 81 ? 7.242 -7.542 -8.146 1.00 89.69 81 LYS A O 1
ATOM 644 N N . LEU A 1 82 ? 5.193 -6.668 -8.301 1.00 91.62 82 LEU A N 1
ATOM 645 C CA . LEU A 1 82 ? 5.606 -5.549 -9.158 1.00 91.62 82 LEU A CA 1
ATOM 646 C C . LEU A 1 82 ? 6.577 -4.593 -8.442 1.00 91.62 82 LEU A C 1
ATOM 648 O O . LEU A 1 82 ? 7.443 -3.990 -9.075 1.00 91.62 82 LEU A O 1
ATOM 652 N N . GLY A 1 83 ? 6.495 -4.506 -7.115 1.00 89.44 83 GLY A N 1
ATOM 653 C CA . GLY A 1 83 ? 7.425 -3.739 -6.291 1.00 89.44 83 GLY A CA 1
ATOM 654 C C . GLY A 1 83 ? 8.860 -4.256 -6.381 1.00 89.44 83 GLY A C 1
ATOM 655 O O . GLY A 1 83 ? 9.787 -3.451 -6.329 1.00 89.44 83 GLY A O 1
ATOM 656 N N . PHE A 1 84 ? 9.070 -5.558 -6.612 1.00 90.81 84 PHE A N 1
ATOM 657 C CA . PHE A 1 84 ? 10.411 -6.098 -6.853 1.00 90.81 84 PHE A CA 1
ATOM 658 C C . PHE A 1 84 ? 10.996 -5.631 -8.185 1.00 90.81 84 PHE A C 1
ATOM 660 O O . PHE A 1 84 ? 12.183 -5.327 -8.234 1.00 90.81 84 PHE A O 1
ATOM 667 N N . LEU A 1 85 ? 10.186 -5.509 -9.243 1.00 89.06 85 LEU A N 1
ATOM 668 C CA . LEU A 1 85 ? 10.652 -4.967 -10.526 1.00 89.06 85 LEU A CA 1
ATOM 669 C C . LEU A 1 85 ? 11.050 -3.494 -10.391 1.00 89.06 85 LEU A C 1
ATOM 671 O O . LEU A 1 85 ? 12.103 -3.093 -10.883 1.00 89.06 85 LEU A O 1
ATOM 675 N N . VAL A 1 86 ? 10.256 -2.709 -9.657 1.00 89.75 86 VAL A N 1
ATOM 676 C CA . VAL A 1 86 ? 10.569 -1.301 -9.361 1.00 89.75 86 VAL A CA 1
ATOM 677 C C . VAL A 1 86 ? 11.808 -1.168 -8.470 1.00 89.75 86 VAL A C 1
ATOM 679 O O . VAL A 1 86 ? 12.618 -0.261 -8.653 1.00 89.75 86 VAL A O 1
ATOM 682 N N . ALA A 1 87 ? 11.985 -2.055 -7.491 1.00 89.69 87 ALA A N 1
ATOM 683 C CA . ALA A 1 87 ? 13.191 -2.076 -6.668 1.00 89.69 87 ALA A CA 1
ATOM 684 C C . ALA A 1 87 ? 14.422 -2.471 -7.500 1.00 89.69 87 ALA A C 1
ATOM 686 O O . ALA A 1 87 ? 15.467 -1.830 -7.403 1.00 89.69 87 ALA A O 1
ATOM 687 N N . PHE A 1 88 ? 14.283 -3.474 -8.370 1.00 91.75 88 PHE A N 1
ATOM 688 C CA . PHE A 1 88 ? 15.339 -3.926 -9.267 1.00 91.75 88 PHE A CA 1
ATOM 689 C C . PHE A 1 88 ? 15.764 -2.824 -10.240 1.00 91.75 88 PHE A C 1
ATOM 691 O O . PHE A 1 88 ? 16.961 -2.583 -10.380 1.00 91.75 88 PHE A O 1
ATOM 698 N N . SER A 1 89 ? 14.825 -2.079 -10.833 1.00 90.94 89 SER A N 1
ATOM 699 C CA . SER A 1 89 ? 15.143 -0.966 -11.741 1.00 90.94 89 SER A CA 1
ATOM 700 C C . SER A 1 89 ? 15.907 0.180 -11.067 1.00 90.94 89 SER A C 1
ATOM 702 O O . SER A 1 89 ? 16.545 0.972 -11.753 1.00 90.94 89 SER A O 1
ATOM 704 N N . LYS A 1 90 ? 15.848 0.287 -9.733 1.00 89.94 90 LYS A N 1
ATOM 705 C CA . LYS A 1 90 ? 16.623 1.261 -8.945 1.00 89.94 90 LYS A CA 1
ATOM 706 C C . LYS A 1 90 ? 18.028 0.769 -8.582 1.00 89.94 90 LYS A C 1
ATOM 708 O O . LYS A 1 90 ? 18.827 1.555 -8.079 1.00 89.94 90 LYS A O 1
ATOM 713 N N . SER A 1 91 ? 18.342 -0.506 -8.808 1.00 93.94 91 SER A N 1
ATOM 714 C CA . SER A 1 91 ? 19.688 -1.048 -8.598 1.00 93.94 91 SER A CA 1
ATOM 715 C C . SER A 1 91 ? 20.613 -0.700 -9.777 1.00 93.94 91 SER A C 1
ATOM 717 O O . SER A 1 91 ? 20.134 -0.657 -10.911 1.00 93.94 91 SER A O 1
ATOM 719 N N . PRO A 1 92 ? 21.932 -0.507 -9.569 1.00 93.81 92 PRO A N 1
ATOM 720 C CA . PRO A 1 92 ? 22.873 -0.266 -10.666 1.00 93.81 92 PRO A CA 1
ATOM 721 C C . PRO A 1 92 ? 22.801 -1.299 -11.810 1.00 93.81 92 PRO A C 1
ATOM 723 O O . PRO A 1 92 ? 22.658 -0.879 -12.959 1.00 93.81 92 PRO A O 1
ATOM 726 N N . PRO A 1 93 ? 22.824 -2.628 -11.562 1.00 94.06 93 PRO A N 1
ATOM 727 C CA . PRO A 1 93 ? 22.700 -3.605 -12.646 1.00 94.06 93 PRO A CA 1
ATOM 728 C C . PRO A 1 93 ? 21.319 -3.583 -13.312 1.00 94.06 93 PRO A C 1
ATOM 730 O O . PRO A 1 93 ? 21.232 -3.738 -14.528 1.00 94.06 93 PRO A O 1
ATOM 733 N N . GLY A 1 94 ? 20.243 -3.354 -12.553 1.00 92.88 94 GLY A N 1
ATOM 734 C CA . GLY A 1 94 ? 18.900 -3.263 -13.123 1.00 92.88 94 GLY A CA 1
ATOM 735 C C . GLY A 1 94 ? 18.710 -2.030 -14.003 1.00 92.88 94 GLY A C 1
ATOM 736 O O . GLY A 1 94 ? 18.098 -2.136 -15.062 1.00 92.88 94 GLY A O 1
ATOM 737 N 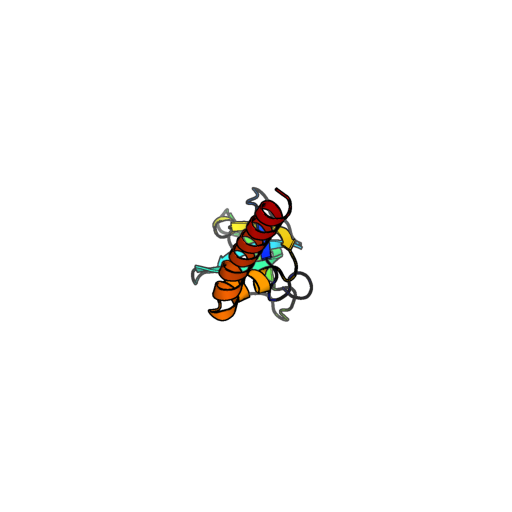N . LEU A 1 95 ? 19.293 -0.889 -13.626 1.00 94.19 95 LEU A N 1
ATOM 738 C CA . LEU A 1 95 ? 19.291 0.323 -14.444 1.00 94.19 95 LEU A CA 1
ATOM 739 C C . LEU A 1 95 ? 20.080 0.124 -15.744 1.00 94.19 95 LEU A C 1
ATOM 741 O O . LEU A 1 95 ? 19.593 0.478 -16.815 1.00 94.19 95 LEU A O 1
ATOM 745 N N . ILE A 1 96 ? 21.271 -0.483 -15.661 1.00 95.88 96 ILE A N 1
ATOM 746 C CA . ILE A 1 96 ? 22.085 -0.820 -16.838 1.00 95.88 96 ILE A CA 1
ATOM 747 C C . ILE A 1 96 ? 21.287 -1.713 -17.789 1.00 95.88 96 ILE A C 1
ATOM 749 O O . ILE A 1 96 ? 21.204 -1.416 -18.979 1.00 95.88 96 ILE A O 1
ATOM 753 N N . LEU A 1 97 ? 20.661 -2.774 -17.273 1.00 95.44 97 LEU A N 1
ATOM 754 C CA . LEU A 1 97 ? 19.842 -3.672 -18.081 1.00 95.44 97 LEU A CA 1
ATOM 755 C C . LEU A 1 97 ? 18.661 -2.935 -18.729 1.00 95.44 97 LEU A C 1
ATOM 757 O O . LEU A 1 97 ? 18.409 -3.126 -19.915 1.00 95.44 97 LEU A O 1
ATOM 761 N N . LEU A 1 98 ? 17.970 -2.070 -17.979 1.00 93.94 98 LEU A N 1
ATOM 762 C CA . LEU A 1 98 ? 16.806 -1.314 -18.452 1.00 93.94 98 LEU A CA 1
ATOM 763 C C . LEU A 1 98 ? 17.151 -0.383 -19.619 1.00 93.94 98 LEU A C 1
ATOM 765 O O . LEU A 1 98 ? 16.315 -0.183 -20.493 1.00 93.94 98 LEU A O 1
ATOM 769 N N . VAL A 1 99 ? 18.374 0.149 -19.659 1.00 95.31 99 VAL A N 1
ATOM 770 C CA . VAL A 1 99 ? 18.852 1.015 -20.747 1.00 95.31 99 VAL A CA 1
ATOM 771 C C . VAL A 1 99 ? 19.438 0.206 -21.906 1.00 95.31 99 VAL A C 1
ATOM 773 O O . VAL A 1 99 ? 19.095 0.446 -23.063 1.00 95.31 99 VAL A O 1
ATOM 776 N N . LEU A 1 100 ? 20.313 -0.762 -21.622 1.00 96.25 100 LEU A N 1
ATOM 777 C CA . LEU A 1 100 ? 21.021 -1.511 -22.663 1.00 96.25 100 LEU A CA 1
ATOM 778 C C . LEU A 1 100 ? 20.111 -2.467 -23.431 1.00 96.25 100 LEU A C 1
ATOM 780 O O . LEU A 1 100 ? 20.317 -2.665 -24.624 1.00 96.25 100 LEU A O 1
ATOM 784 N N . PHE A 1 101 ? 19.105 -3.046 -22.779 1.00 95.94 101 PHE A N 1
ATOM 785 C CA . PHE A 1 101 ? 18.182 -3.973 -23.425 1.00 95.94 101 PHE A CA 1
ATOM 786 C C . PHE A 1 101 ? 17.395 -3.335 -24.589 1.00 95.94 101 PHE A C 1
ATOM 788 O O . PHE A 1 101 ? 17.501 -3.843 -25.707 1.00 95.94 101 PHE A O 1
ATOM 795 N N . PRO A 1 102 ? 16.663 -2.213 -24.412 1.00 96.25 102 PRO A N 1
ATOM 796 C CA . PRO A 1 102 ? 15.977 -1.560 -25.526 1.00 96.25 102 PRO A CA 1
ATOM 797 C C . PRO A 1 102 ? 16.952 -0.986 -26.561 1.00 96.25 102 PRO A C 1
ATOM 799 O O . PRO A 1 102 ? 16.660 -1.047 -27.752 1.00 96.25 102 PRO A O 1
ATOM 802 N N . ALA A 1 103 ? 18.123 -0.490 -26.141 1.00 96.88 103 ALA A N 1
ATOM 803 C CA . ALA A 1 103 ? 19.153 -0.033 -27.075 1.00 96.88 103 ALA A CA 1
ATOM 804 C C . ALA A 1 103 ? 19.644 -1.173 -27.985 1.00 96.88 103 ALA A C 1
ATOM 806 O O . ALA A 1 103 ? 19.735 -0.999 -29.197 1.00 96.88 103 ALA A O 1
ATOM 807 N N . ALA A 1 104 ? 19.898 -2.359 -27.426 1.00 96.62 104 ALA A N 1
ATOM 808 C CA . ALA A 1 104 ? 20.294 -3.534 -28.194 1.00 96.62 104 ALA A CA 1
ATOM 809 C C . ALA A 1 104 ? 19.188 -3.992 -29.157 1.00 96.62 104 ALA A C 1
ATOM 811 O O . ALA A 1 104 ? 19.483 -4.292 -30.310 1.00 96.62 104 ALA A O 1
ATOM 812 N N . LEU A 1 105 ? 17.921 -4.002 -28.720 1.00 96.81 105 LEU A N 1
ATOM 813 C CA . LEU A 1 105 ? 16.785 -4.327 -29.592 1.00 96.81 105 LEU A CA 1
ATOM 814 C C . LEU A 1 105 ? 16.678 -3.364 -30.779 1.00 96.81 105 LEU A C 1
ATOM 816 O O . LEU A 1 105 ? 16.486 -3.812 -31.905 1.00 96.81 105 LEU A O 1
ATOM 820 N N . PHE A 1 106 ? 16.846 -2.064 -30.534 1.00 96.94 106 PHE A N 1
ATOM 821 C CA . PHE A 1 106 ? 16.830 -1.048 -31.584 1.00 96.94 106 PHE A CA 1
ATOM 822 C C . PHE A 1 106 ? 17.973 -1.243 -32.591 1.00 96.94 106 PHE A C 1
ATOM 824 O O . PHE A 1 106 ? 17.747 -1.217 -33.797 1.00 96.94 106 PHE A O 1
ATOM 831 N N . ILE A 1 107 ? 19.193 -1.502 -32.108 1.00 96.75 107 ILE A N 1
ATOM 832 C CA . ILE A 1 107 ? 20.353 -1.764 -32.973 1.00 96.75 107 ILE A CA 1
ATOM 833 C C . ILE A 1 107 ? 20.125 -3.018 -33.828 1.00 96.75 107 ILE A C 1
ATOM 835 O O . ILE A 1 107 ? 20.428 -3.014 -35.019 1.00 96.75 107 ILE A O 1
ATOM 839 N N . LEU A 1 108 ? 19.588 -4.091 -33.239 1.00 96.31 108 LEU A N 1
ATOM 840 C CA . LEU A 1 108 ? 19.285 -5.320 -33.972 1.00 96.31 108 LEU A CA 1
ATOM 841 C C . LEU A 1 108 ? 18.223 -5.087 -35.052 1.00 96.31 108 LEU A C 1
ATOM 843 O O . LEU A 1 108 ? 18.416 -5.541 -36.177 1.00 96.31 108 LEU A O 1
ATOM 847 N N . ASP A 1 109 ? 17.143 -4.368 -34.734 1.00 96.31 109 ASP A N 1
ATOM 848 C CA . ASP A 1 109 ? 16.095 -4.006 -35.698 1.00 96.31 109 ASP A CA 1
ATOM 849 C C . ASP A 1 109 ? 16.672 -3.246 -36.903 1.00 96.31 109 ASP A C 1
ATOM 851 O O . ASP A 1 109 ? 16.398 -3.596 -38.053 1.00 96.31 109 ASP A O 1
ATOM 855 N N . GLU A 1 110 ? 17.555 -2.277 -36.654 1.00 95.81 110 GLU A N 1
ATOM 856 C CA . GLU A 1 110 ? 18.210 -1.507 -37.714 1.00 95.81 110 GLU A CA 1
ATOM 857 C C . GLU A 1 110 ? 19.121 -2.384 -38.590 1.00 95.81 110 GLU A C 1
ATOM 859 O O . GLU A 1 110 ? 19.076 -2.310 -39.818 1.00 95.81 110 GLU A O 1
ATOM 864 N N . ILE A 1 111 ? 19.895 -3.292 -37.983 1.00 96.19 111 ILE A N 1
ATOM 865 C CA . ILE A 1 111 ? 20.742 -4.242 -38.723 1.00 96.19 111 ILE A CA 1
ATOM 866 C C . ILE A 1 111 ? 19.894 -5.162 -39.613 1.00 96.19 111 ILE A C 1
ATOM 868 O O . ILE A 1 111 ? 20.263 -5.422 -40.762 1.00 96.19 111 ILE A O 1
ATOM 872 N N . PHE A 1 112 ? 18.759 -5.658 -39.112 1.00 94.88 112 PHE A N 1
ATOM 873 C CA . PHE A 1 112 ? 17.855 -6.495 -39.903 1.00 94.88 112 PHE A CA 1
ATOM 874 C C . PHE A 1 112 ? 17.231 -5.729 -41.069 1.00 94.88 112 PHE A C 1
ATOM 876 O O . PHE A 1 112 ? 17.146 -6.280 -42.167 1.00 94.88 112 PHE A O 1
ATOM 883 N N . LYS A 1 113 ? 16.831 -4.470 -40.862 1.00 94.25 113 LYS A N 1
ATOM 884 C CA . LYS A 1 113 ? 16.312 -3.607 -41.932 1.00 94.25 113 LYS A CA 1
ATOM 885 C C . LYS A 1 113 ? 17.346 -3.377 -43.024 1.00 94.25 113 LYS A C 1
ATOM 887 O O . LYS A 1 113 ? 17.020 -3.557 -44.190 1.00 94.25 113 LYS A O 1
ATOM 892 N N . ILE A 1 114 ? 18.587 -3.063 -42.652 1.00 93.56 114 ILE A N 1
ATOM 893 C CA . ILE A 1 114 ? 19.680 -2.855 -43.612 1.00 93.56 114 ILE A CA 1
ATOM 894 C C . ILE A 1 114 ? 19.965 -4.130 -44.413 1.00 93.56 114 ILE A C 1
ATOM 896 O O . ILE A 1 114 ? 20.200 -4.059 -45.611 1.00 93.56 114 ILE A O 1
ATOM 900 N N . LYS A 1 115 ? 19.943 -5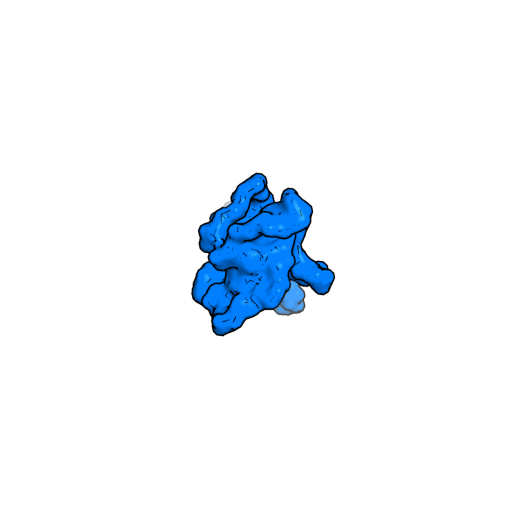.306 -43.775 1.00 87.06 115 LYS A N 1
ATOM 901 C CA . LYS A 1 115 ? 20.232 -6.581 -44.451 1.00 87.06 115 LYS A CA 1
ATOM 902 C C . LYS A 1 115 ? 19.126 -7.029 -45.420 1.00 87.06 115 LYS A C 1
ATOM 904 O O . LYS A 1 115 ? 19.407 -7.797 -46.335 1.00 87.06 115 LYS A O 1
ATOM 909 N N . ASN A 1 116 ? 17.887 -6.607 -45.178 1.00 82.00 116 ASN A N 1
ATOM 910 C CA . ASN A 1 116 ? 16.713 -6.982 -45.971 1.00 82.00 116 ASN A CA 1
ATOM 911 C C . ASN A 1 116 ? 16.294 -5.905 -46.994 1.00 82.00 116 ASN A C 1
ATOM 913 O O . ASN A 1 116 ? 15.263 -6.082 -47.646 1.00 82.00 116 ASN A O 1
ATOM 917 N N . ALA A 1 117 ? 17.047 -4.807 -47.100 1.00 69.94 117 ALA A N 1
ATOM 918 C CA . ALA A 1 117 ? 16.896 -3.755 -48.107 1.00 69.94 117 ALA A CA 1
ATOM 919 C C . ALA A 1 117 ? 17.811 -4.019 -49.311 1.00 69.94 117 ALA A C 1
ATOM 921 O O . ALA A 1 117 ? 17.368 -3.726 -50.444 1.00 69.94 117 ALA A O 1
#

Radius of gyration: 21.76 Å; Cα contacts (8 Å, |Δi|>4): 183; chains: 1; bounding box: 40×28×68 Å

Mean predicted aligned error: 6.72 Å

Foldseek 3Di:
DPPVADPQKDWDFDADPDDDAQFWFWFQDPVRDTDIFGFHDWDDDPNFIWTFTDHPPDPDTDPDIHTSVRTPGTTDDIGPNNSVLVVLCPDPVNVVCVVVVVVVVVVVVVVVVVVVD